Protein AF-A0A7X5Q957-F1 (afdb_monomer_lite)

Structure (mmCIF, N/CA/C/O backbone):
data_AF-A0A7X5Q957-F1
#
_entry.id   AF-A0A7X5Q957-F1
#
loop_
_atom_site.group_PDB
_atom_site.id
_atom_site.type_symbol
_atom_site.label_atom_id
_atom_site.label_alt_id
_atom_site.label_comp_id
_atom_site.label_asym_id
_atom_site.label_entity_id
_atom_site.label_seq_id
_atom_site.pdbx_PDB_ins_code
_atom_site.Cartn_x
_atom_site.Cartn_y
_atom_site.Cartn_z
_atom_site.occupancy
_atom_site.B_iso_or_equiv
_atom_site.auth_seq_id
_atom_site.auth_comp_id
_atom_site.auth_asym_id
_atom_site.auth_atom_id
_atom_site.pdbx_PDB_model_num
ATOM 1 N N . MET A 1 1 ? 14.738 17.765 -59.731 1.00 54.56 1 MET A N 1
ATOM 2 C CA . MET A 1 1 ? 15.713 17.945 -58.629 1.00 54.56 1 MET A CA 1
ATOM 3 C C . MET A 1 1 ? 15.266 17.389 -57.269 1.00 54.56 1 MET A C 1
ATOM 5 O O . MET A 1 1 ? 16.129 17.156 -56.442 1.00 54.56 1 MET A O 1
ATOM 9 N N . TYR A 1 2 ? 13.972 17.124 -57.015 1.00 55.31 2 TYR A N 1
ATOM 10 C CA . TYR A 1 2 ? 13.510 16.597 -55.711 1.00 55.31 2 TYR A CA 1
ATOM 11 C C . TYR A 1 2 ? 13.566 15.056 -55.581 1.00 55.31 2 TYR A C 1
ATOM 13 O O . TYR A 1 2 ? 13.644 14.532 -54.475 1.00 55.31 2 TYR A O 1
ATOM 21 N N . GLN A 1 3 ? 13.554 14.308 -56.695 1.00 58.16 3 GLN A N 1
ATOM 22 C CA . GLN A 1 3 ? 13.622 12.837 -56.658 1.00 58.16 3 GLN A CA 1
ATOM 23 C C . GLN A 1 3 ? 15.026 12.291 -56.365 1.00 58.16 3 GLN A C 1
ATOM 25 O O . GLN A 1 3 ? 15.160 11.297 -55.660 1.00 58.16 3 GLN A O 1
ATOM 30 N N . GLU A 1 4 ? 16.072 12.968 -56.838 1.00 59.72 4 GLU A N 1
ATOM 31 C CA . GLU A 1 4 ? 17.455 12.495 -56.704 1.00 59.72 4 GLU A CA 1
ATOM 32 C C . GLU A 1 4 ? 17.999 12.622 -55.270 1.00 59.72 4 GLU A C 1
ATOM 34 O O . GLU A 1 4 ? 18.894 11.887 -54.866 1.00 59.72 4 GLU A O 1
ATOM 39 N N . SER A 1 5 ? 17.428 13.526 -54.467 1.00 62.00 5 SER A N 1
ATOM 40 C CA . SER A 1 5 ? 17.804 13.678 -53.058 1.00 62.00 5 SER A CA 1
ATOM 41 C C . SER A 1 5 ? 17.149 12.618 -52.163 1.00 62.00 5 SER A C 1
ATOM 43 O O . SER A 1 5 ? 17.720 12.248 -51.141 1.00 62.00 5 SER A O 1
ATOM 45 N N . ARG A 1 6 ? 15.973 12.099 -52.556 1.00 61.88 6 ARG A N 1
ATOM 46 C CA . ARG A 1 6 ? 15.224 11.080 -51.801 1.00 61.88 6 ARG A CA 1
ATOM 47 C C . ARG A 1 6 ? 15.798 9.670 -52.001 1.00 61.88 6 ARG A C 1
ATOM 49 O O . ARG A 1 6 ? 15.795 8.876 -51.065 1.00 61.88 6 ARG A O 1
ATOM 56 N N . SER A 1 7 ? 16.320 9.362 -53.191 1.00 67.06 7 SER A N 1
ATOM 57 C CA . SER A 1 7 ? 16.997 8.081 -53.448 1.00 67.06 7 SER A CA 1
ATOM 58 C C . SER A 1 7 ? 18.335 7.984 -52.710 1.00 67.06 7 SER A C 1
ATOM 60 O O . SER A 1 7 ? 18.636 6.947 -52.128 1.00 67.06 7 SER A O 1
ATOM 62 N N . LYS A 1 8 ? 19.095 9.087 -52.642 1.00 64.62 8 LYS A N 1
ATOM 63 C CA . LYS A 1 8 ? 20.354 9.161 -51.882 1.00 64.62 8 LYS A CA 1
ATOM 64 C C . LYS A 1 8 ? 20.131 9.012 -50.375 1.00 64.62 8 LYS A C 1
ATOM 66 O O . LYS A 1 8 ? 20.896 8.313 -49.724 1.00 64.62 8 LYS A O 1
ATOM 71 N N . SER A 1 9 ? 19.066 9.603 -49.820 1.00 67.31 9 SER A N 1
ATOM 72 C CA . SER A 1 9 ? 18.746 9.414 -48.399 1.00 67.31 9 SER A CA 1
ATOM 73 C C . SER A 1 9 ? 18.370 7.966 -48.079 1.00 67.31 9 SER A C 1
ATOM 75 O O . SER A 1 9 ? 18.826 7.447 -47.070 1.00 67.31 9 SER A O 1
ATOM 77 N N . LEU A 1 10 ? 17.588 7.296 -48.936 1.00 69.62 10 LEU A N 1
ATOM 78 C CA . LEU A 1 10 ? 17.171 5.904 -48.714 1.00 69.62 10 LEU A CA 1
ATOM 79 C C . LEU A 1 10 ? 18.348 4.917 -48.757 1.00 69.62 10 LEU A C 1
ATOM 81 O O . LEU A 1 10 ? 18.440 4.076 -47.870 1.00 69.62 10 LEU A O 1
ATOM 85 N N . GLY A 1 11 ? 19.284 5.067 -49.702 1.00 69.88 11 GLY A N 1
ATOM 86 C CA . GLY A 1 11 ? 20.479 4.212 -49.766 1.00 69.88 11 GLY A CA 1
ATOM 87 C C . GLY A 1 11 ? 21.415 4.378 -48.560 1.00 69.88 11 GLY A C 1
ATOM 88 O O . GLY A 1 11 ? 21.943 3.396 -48.048 1.00 69.88 11 GLY A O 1
ATOM 89 N N . LEU A 1 12 ? 21.556 5.603 -48.033 1.00 67.75 12 LEU A N 1
ATOM 90 C CA . LEU A 1 12 ? 22.310 5.847 -46.795 1.00 67.75 12 LEU A CA 1
ATOM 91 C C . LEU A 1 12 ? 21.635 5.209 -45.573 1.00 67.75 12 LEU A C 1
ATOM 93 O O . LEU A 1 12 ? 22.324 4.696 -44.694 1.00 67.75 12 LEU A O 1
ATOM 97 N N . PHE A 1 13 ? 20.298 5.212 -45.515 1.00 67.81 13 PHE A N 1
ATOM 98 C CA . PHE A 1 13 ? 19.578 4.489 -44.470 1.00 67.81 13 PHE A CA 1
ATOM 99 C C . PHE A 1 13 ? 19.786 2.979 -44.600 1.00 67.81 13 PHE A C 1
ATOM 101 O O . PHE A 1 13 ? 20.067 2.354 -43.589 1.00 67.81 13 PHE A O 1
ATOM 108 N N . GLU A 1 14 ? 19.719 2.384 -45.791 1.00 69.38 14 GLU A N 1
ATOM 109 C CA . GLU A 1 14 ? 19.913 0.935 -45.967 1.00 69.38 14 GLU A CA 1
ATOM 110 C C . GLU A 1 14 ? 21.310 0.460 -45.539 1.00 69.38 14 GLU A C 1
ATOM 112 O O . GLU A 1 14 ? 21.416 -0.529 -44.812 1.00 69.38 14 GLU A O 1
ATOM 117 N N . GLU A 1 15 ? 22.375 1.186 -45.892 1.00 69.00 15 GLU A N 1
ATOM 118 C CA . GLU A 1 15 ? 23.738 0.845 -45.458 1.00 69.00 15 GLU A CA 1
ATOM 119 C C . GLU A 1 15 ? 23.928 1.025 -43.942 1.00 69.00 15 GLU A C 1
ATOM 121 O O . GLU A 1 15 ? 24.534 0.173 -43.282 1.00 69.00 15 GLU A O 1
ATOM 126 N N . MET A 1 16 ? 23.344 2.078 -43.356 1.00 64.69 16 MET A N 1
ATOM 127 C CA . MET A 1 16 ? 23.329 2.255 -41.902 1.00 64.69 16 MET A CA 1
ATOM 128 C C . MET A 1 16 ? 22.492 1.181 -41.201 1.00 64.69 16 MET A C 1
ATOM 130 O O . MET A 1 16 ? 22.899 0.698 -40.151 1.00 64.69 16 MET A O 1
ATOM 134 N N . PHE A 1 17 ? 21.360 0.758 -41.763 1.00 65.50 17 PHE A N 1
ATOM 135 C CA . PHE A 1 17 ? 20.504 -0.286 -41.195 1.00 65.50 17 PHE A CA 1
ATOM 136 C C . PHE A 1 17 ? 21.135 -1.682 -41.299 1.00 65.50 17 PHE A C 1
ATOM 138 O O . PHE A 1 17 ? 20.957 -2.476 -40.380 1.00 65.50 17 PHE A O 1
ATOM 145 N N . LEU A 1 18 ? 21.900 -1.981 -42.355 1.00 61.34 18 LEU A N 1
ATOM 146 C CA . LEU A 1 18 ? 22.613 -3.258 -42.518 1.00 61.34 18 LEU A CA 1
ATOM 147 C C . LEU A 1 18 ? 23.846 -3.360 -41.610 1.00 61.34 18 LEU A C 1
ATOM 149 O O . LEU A 1 18 ? 24.069 -4.406 -41.000 1.00 61.34 18 LEU A O 1
ATOM 153 N N . TYR A 1 19 ? 24.617 -2.277 -41.457 1.00 68.94 19 TYR A N 1
ATOM 154 C CA . TYR A 1 19 ? 25.766 -2.240 -40.541 1.00 68.94 19 TYR A CA 1
ATOM 155 C C . TYR A 1 19 ? 25.335 -2.144 -39.066 1.00 68.94 19 TYR A C 1
ATOM 157 O O . TYR A 1 19 ? 25.965 -2.716 -38.177 1.00 68.94 19 TYR A O 1
ATOM 165 N N . SER A 1 20 ? 24.220 -1.459 -38.804 1.00 76.69 20 SER A N 1
ATOM 166 C CA . SER A 1 20 ? 23.680 -1.192 -37.464 1.00 76.69 20 SER A CA 1
ATOM 167 C C . SER A 1 20 ? 22.518 -2.121 -37.079 1.00 76.69 20 SER A C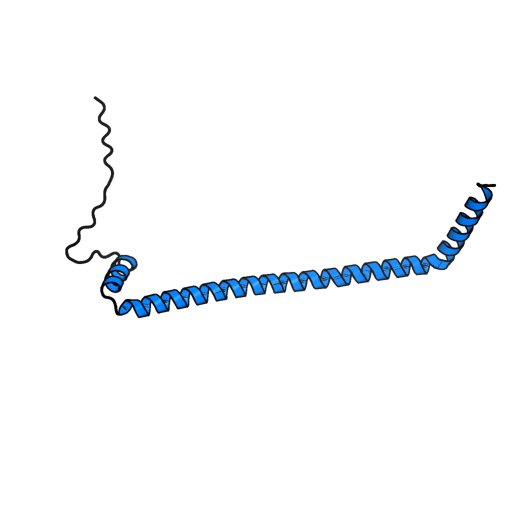 1
ATOM 169 O O . SER A 1 20 ? 21.870 -1.913 -36.052 1.00 76.69 20 SER A O 1
ATOM 171 N N . TRP A 1 21 ? 22.262 -3.189 -37.846 1.00 84.75 21 TRP A N 1
ATOM 172 C CA . TRP A 1 21 ? 21.232 -4.188 -37.519 1.00 84.75 21 TRP A CA 1
ATOM 173 C C . TRP A 1 21 ? 21.448 -4.782 -36.121 1.00 84.75 21 TRP A C 1
ATOM 175 O O . TRP A 1 21 ? 20.518 -4.919 -35.326 1.00 84.75 21 TRP A O 1
ATOM 185 N N . TRP A 1 22 ? 22.710 -5.048 -35.779 1.00 86.12 22 TRP A N 1
ATOM 186 C CA . TRP A 1 22 ? 23.109 -5.515 -34.453 1.00 86.12 22 TRP A CA 1
ATOM 187 C C . TRP A 1 22 ? 22.827 -4.499 -33.344 1.00 86.12 22 TRP A C 1
ATOM 189 O O . TRP A 1 22 ? 22.479 -4.896 -32.235 1.00 86.12 22 TRP A O 1
ATOM 199 N N . VAL A 1 23 ? 22.920 -3.199 -33.631 1.00 86.31 23 VAL A N 1
ATOM 200 C CA . VAL A 1 23 ? 22.630 -2.135 -32.659 1.00 86.31 23 VAL A CA 1
ATOM 201 C C . VAL A 1 23 ? 21.131 -2.036 -32.412 1.00 86.31 23 VAL A C 1
ATOM 203 O O . VAL A 1 23 ? 20.712 -1.922 -31.265 1.00 86.31 23 VAL A O 1
ATOM 206 N N . ILE A 1 24 ? 20.313 -2.141 -33.462 1.00 85.69 24 ILE A N 1
ATOM 207 C CA . ILE A 1 24 ? 18.850 -2.165 -33.334 1.00 85.69 24 ILE A CA 1
ATOM 208 C C . ILE A 1 24 ? 18.424 -3.375 -32.500 1.00 85.69 24 ILE A C 1
ATOM 210 O O . ILE A 1 24 ? 17.640 -3.233 -31.563 1.00 85.69 24 ILE A O 1
ATOM 214 N N . PHE A 1 25 ? 18.990 -4.549 -32.781 1.00 90.06 25 PHE A N 1
ATOM 215 C CA . PHE A 1 25 ? 18.726 -5.753 -31.999 1.00 90.06 25 PHE A CA 1
ATOM 216 C C . PHE A 1 25 ? 19.156 -5.597 -30.532 1.00 90.06 25 PHE A C 1
ATOM 218 O O . PHE A 1 25 ? 18.395 -5.935 -29.626 1.00 90.06 25 PHE A O 1
ATOM 225 N N . PHE A 1 26 ? 20.334 -5.021 -30.283 1.00 91.06 26 PHE A N 1
ATOM 226 C CA . PHE A 1 26 ? 20.823 -4.743 -28.933 1.00 91.06 26 PHE A CA 1
ATOM 227 C C . PHE A 1 26 ? 19.927 -3.749 -28.182 1.00 91.06 26 PHE A C 1
ATOM 229 O O . PHE A 1 26 ? 19.606 -3.973 -27.019 1.00 91.06 26 PHE A O 1
ATOM 236 N N . LEU A 1 27 ? 19.456 -2.690 -28.845 1.00 88.88 27 LEU A N 1
ATOM 237 C CA . LEU A 1 27 ? 18.532 -1.716 -28.261 1.00 88.88 27 LEU A CA 1
ATOM 238 C C . LEU A 1 27 ? 17.175 -2.344 -27.924 1.00 88.88 27 LEU A C 1
ATOM 240 O O . LEU A 1 27 ? 16.642 -2.080 -26.847 1.00 88.88 27 LEU A O 1
ATOM 244 N N . ILE A 1 28 ? 16.639 -3.202 -28.797 1.00 91.25 28 ILE A N 1
ATOM 245 C CA . ILE A 1 28 ? 15.394 -3.942 -28.537 1.00 91.25 28 ILE A CA 1
ATOM 246 C C . ILE A 1 28 ? 15.575 -4.892 -27.352 1.00 91.25 28 ILE A C 1
ATOM 248 O O . ILE A 1 28 ? 14.713 -4.940 -26.475 1.00 91.25 28 ILE A O 1
ATOM 252 N N . LEU A 1 29 ? 16.702 -5.607 -27.279 1.00 90.44 29 LEU A N 1
ATOM 253 C CA . LEU A 1 29 ? 17.019 -6.454 -26.131 1.00 90.44 29 LEU A CA 1
ATOM 254 C C . LEU A 1 29 ? 17.125 -5.633 -24.844 1.00 90.44 29 LEU A C 1
ATOM 256 O O . LEU A 1 29 ? 16.496 -5.988 -23.851 1.00 90.44 29 LEU A O 1
ATOM 260 N N . CYS A 1 30 ? 17.847 -4.510 -24.855 1.00 90.69 30 CYS A N 1
ATOM 261 C CA . CYS A 1 30 ? 17.915 -3.601 -23.711 1.00 90.69 30 CYS A CA 1
ATOM 262 C C . CYS A 1 30 ? 16.525 -3.127 -23.275 1.00 90.69 30 CYS A C 1
ATOM 264 O O . CYS A 1 30 ? 16.243 -3.099 -22.077 1.00 90.69 30 CYS A O 1
ATOM 266 N N . PHE A 1 31 ? 15.649 -2.798 -24.226 1.00 90.62 31 PHE A N 1
ATOM 267 C CA . PHE A 1 31 ? 14.282 -2.379 -23.934 1.00 90.62 31 PHE A CA 1
ATOM 268 C C . PHE A 1 31 ? 13.451 -3.515 -23.321 1.00 90.62 31 PHE A C 1
ATOM 270 O O . PHE A 1 31 ? 12.794 -3.308 -22.302 1.00 90.62 31 PHE A O 1
ATOM 277 N N . MET A 1 32 ? 13.538 -4.731 -23.867 1.00 89.31 32 MET A N 1
ATOM 278 C CA . MET A 1 32 ? 12.861 -5.908 -23.312 1.00 89.31 32 MET A CA 1
ATOM 279 C C . MET A 1 32 ? 13.324 -6.222 -21.889 1.00 89.31 32 MET A C 1
ATOM 281 O O . MET A 1 32 ? 12.491 -6.406 -21.003 1.00 89.31 32 MET A O 1
ATOM 285 N N . PHE A 1 33 ? 14.635 -6.240 -21.641 1.00 87.81 33 PHE A N 1
ATOM 286 C CA . PHE A 1 33 ? 15.179 -6.460 -20.298 1.00 87.81 33 PHE A CA 1
ATOM 287 C C . PHE A 1 33 ? 14.738 -5.369 -19.320 1.00 87.81 33 PHE A C 1
ATOM 289 O O . PHE A 1 33 ? 14.422 -5.659 -18.163 1.00 87.81 33 PHE A O 1
ATOM 296 N N . PHE A 1 34 ? 14.679 -4.119 -19.779 1.00 88.12 34 PHE A N 1
ATOM 297 C CA . PHE A 1 34 ? 14.200 -3.004 -18.974 1.00 88.12 34 PHE A CA 1
ATOM 298 C C . PHE A 1 34 ? 12.722 -3.165 -18.593 1.00 88.12 34 PHE A C 1
ATOM 300 O O . PHE A 1 34 ? 12.379 -3.026 -17.416 1.00 88.12 34 PHE A O 1
ATOM 307 N N . GLU A 1 35 ? 11.849 -3.517 -19.540 1.00 82.69 35 GLU A N 1
ATOM 308 C CA . GLU A 1 35 ? 10.435 -3.784 -19.244 1.00 82.69 35 GLU A CA 1
ATOM 309 C C . GLU A 1 35 ? 10.253 -4.969 -18.290 1.00 82.69 35 GLU A C 1
ATOM 311 O O . GLU A 1 35 ? 9.483 -4.885 -17.326 1.00 82.69 35 GLU A O 1
ATOM 316 N N . GLN A 1 36 ? 10.998 -6.053 -18.508 1.00 81.19 36 GLN A N 1
ATOM 317 C CA . GLN A 1 36 ? 10.925 -7.253 -17.677 1.00 81.19 36 GLN A CA 1
ATOM 318 C C . GLN A 1 36 ? 11.361 -6.960 -16.231 1.00 81.19 36 GLN A C 1
ATOM 320 O O . GLN A 1 36 ? 10.697 -7.377 -15.278 1.00 81.19 36 GLN A O 1
ATOM 325 N N . GLY A 1 37 ? 12.415 -6.155 -16.057 1.00 77.25 37 GLY A N 1
ATOM 326 C CA . GLY A 1 37 ? 12.882 -5.695 -14.748 1.00 77.25 37 GLY A CA 1
ATOM 327 C C . GLY A 1 37 ? 11.893 -4.775 -14.024 1.00 77.25 37 GLY A C 1
ATOM 328 O O . GLY A 1 37 ? 11.833 -4.782 -12.791 1.00 77.25 37 GLY A O 1
ATOM 329 N N . GLN A 1 38 ? 11.085 -4.005 -14.759 1.00 73.38 38 GLN A N 1
ATOM 330 C CA . GLN A 1 38 ? 10.053 -3.154 -14.163 1.00 73.38 38 GLN A CA 1
ATOM 331 C C . GLN A 1 38 ? 8.819 -3.940 -13.715 1.00 73.38 38 GLN A C 1
ATOM 333 O O . GLN A 1 38 ? 8.268 -3.643 -12.653 1.00 73.38 38 GLN A O 1
ATOM 338 N N . ASN A 1 39 ? 8.386 -4.948 -14.475 1.00 71.00 39 ASN A N 1
ATOM 339 C CA . ASN A 1 39 ? 7.206 -5.734 -14.106 1.00 71.00 39 ASN A CA 1
ATOM 340 C C . ASN A 1 39 ? 7.426 -6.568 -12.837 1.00 71.00 39 ASN A C 1
ATOM 342 O O . ASN A 1 39 ? 6.556 -6.566 -11.968 1.00 71.00 39 ASN A O 1
ATOM 346 N N . ALA A 1 40 ? 8.613 -7.155 -12.655 1.00 71.50 40 ALA A N 1
ATOM 347 C CA . ALA A 1 40 ? 8.939 -7.910 -11.440 1.00 71.50 40 ALA A CA 1
ATOM 348 C C . ALA A 1 40 ? 8.866 -7.051 -10.160 1.00 71.50 40 ALA A C 1
ATOM 350 O O . ALA A 1 40 ? 8.452 -7.516 -9.101 1.00 71.50 40 ALA A O 1
ATOM 351 N N . ARG A 1 41 ? 9.225 -5.763 -10.245 1.00 69.19 41 ARG A N 1
ATOM 352 C CA . ARG A 1 41 ? 9.164 -4.844 -9.095 1.00 69.19 41 ARG A CA 1
ATOM 353 C C . ARG A 1 41 ? 7.736 -4.422 -8.757 1.00 69.19 41 ARG A C 1
ATOM 355 O O . ARG A 1 41 ? 7.427 -4.208 -7.588 1.00 69.19 41 ARG A O 1
ATOM 362 N N . LYS A 1 42 ? 6.862 -4.306 -9.760 1.00 72.00 42 LYS A N 1
ATOM 363 C CA . LYS A 1 42 ? 5.464 -3.897 -9.560 1.00 72.00 42 LYS A CA 1
ATOM 364 C C . LYS A 1 42 ? 4.671 -4.941 -8.780 1.00 72.00 42 LYS A C 1
ATOM 366 O O . LYS A 1 42 ? 3.863 -4.557 -7.941 1.00 72.00 42 LYS A O 1
ATOM 371 N N . GLU A 1 43 ? 4.911 -6.228 -9.022 1.00 73.38 43 GLU A N 1
ATOM 372 C CA . GLU A 1 43 ? 4.213 -7.307 -8.312 1.00 73.38 43 GLU A CA 1
ATOM 373 C C . GLU A 1 43 ? 4.563 -7.328 -6.822 1.00 73.38 43 GLU A C 1
ATOM 375 O O . GLU A 1 43 ? 3.660 -7.301 -5.988 1.00 73.38 43 GLU A O 1
ATOM 380 N N . VAL A 1 44 ? 5.854 -7.238 -6.486 1.00 79.12 44 VAL A N 1
ATOM 381 C CA . VAL A 1 44 ? 6.321 -7.203 -5.089 1.00 79.12 44 VAL A CA 1
ATOM 382 C C . VAL A 1 44 ? 5.782 -5.977 -4.351 1.00 79.12 44 VAL A C 1
ATOM 384 O O . VAL A 1 44 ? 5.306 -6.084 -3.224 1.00 79.12 44 VAL A O 1
ATOM 387 N N . VAL A 1 45 ? 5.805 -4.800 -4.985 1.00 78.69 45 VAL A N 1
ATOM 388 C CA . VAL A 1 45 ? 5.257 -3.573 -4.381 1.00 78.69 45 VAL A CA 1
ATOM 389 C C . VAL A 1 45 ? 3.747 -3.690 -4.171 1.00 78.69 45 VAL A C 1
ATOM 391 O O . VAL A 1 45 ? 3.230 -3.248 -3.142 1.00 78.69 45 VAL A O 1
ATOM 394 N N . LYS A 1 46 ? 3.032 -4.304 -5.119 1.00 83.44 46 LYS A N 1
ATOM 395 C CA . LYS A 1 46 ? 1.589 -4.521 -5.015 1.00 83.44 46 LYS A CA 1
ATOM 396 C C . LYS A 1 46 ? 1.262 -5.459 -3.858 1.00 83.44 46 LYS A C 1
ATOM 398 O O . LYS A 1 46 ? 0.417 -5.107 -3.038 1.00 83.44 46 LYS A O 1
ATOM 403 N N . GLU A 1 47 ? 1.956 -6.586 -3.743 1.00 86.25 47 GLU A N 1
ATOM 404 C CA . GLU A 1 47 ? 1.775 -7.525 -2.635 1.00 86.25 47 GLU A CA 1
ATOM 405 C C . GLU A 1 47 ? 2.040 -6.856 -1.280 1.00 86.25 47 GLU A C 1
ATOM 407 O O . GLU A 1 47 ? 1.192 -6.904 -0.385 1.00 86.25 47 GLU A O 1
ATOM 412 N N . LEU A 1 48 ? 3.157 -6.135 -1.160 1.00 86.06 48 LEU A N 1
ATOM 413 C CA . LEU A 1 48 ? 3.524 -5.451 0.079 1.00 86.06 48 LEU A CA 1
ATOM 414 C C . LEU A 1 48 ? 2.496 -4.374 0.463 1.00 86.06 48 LEU A C 1
ATOM 416 O O . LEU A 1 48 ? 2.161 -4.221 1.636 1.00 86.06 48 LEU A O 1
ATOM 420 N N . SER A 1 49 ? 1.947 -3.651 -0.520 1.00 87.44 49 SER A N 1
ATOM 421 C CA . SER A 1 49 ? 0.909 -2.640 -0.277 1.00 87.44 49 SER A CA 1
ATOM 422 C C . SER A 1 49 ? -0.408 -3.246 0.217 1.00 87.44 49 SER A C 1
ATOM 424 O O . SER A 1 49 ? -1.044 -2.671 1.101 1.00 87.44 49 SER A O 1
ATOM 426 N N . VAL A 1 50 ? -0.788 -4.422 -0.294 1.00 90.25 50 VAL A N 1
ATOM 427 C CA . VAL A 1 50 ? -1.992 -5.146 0.140 1.00 90.25 50 VAL A CA 1
ATOM 428 C C . VAL A 1 50 ? -1.825 -5.627 1.579 1.00 90.25 50 VAL A C 1
ATOM 430 O O . VAL A 1 50 ? -2.711 -5.400 2.403 1.00 90.25 50 VAL A O 1
ATOM 433 N N . GLN A 1 51 ? -0.672 -6.213 1.908 1.00 90.62 51 GLN A N 1
ATOM 434 C CA . GLN A 1 51 ? -0.368 -6.647 3.275 1.00 90.62 51 GLN A CA 1
ATOM 435 C C . GLN A 1 51 ? -0.376 -5.464 4.253 1.00 90.62 51 GLN A C 1
ATOM 437 O O . GLN A 1 51 ? -0.962 -5.549 5.330 1.00 90.62 51 GLN A O 1
ATOM 442 N N . LEU A 1 52 ? 0.199 -4.322 3.864 1.00 91.94 52 LEU A N 1
ATOM 443 C CA . LEU A 1 52 ? 0.206 -3.110 4.688 1.00 91.94 52 LEU A CA 1
ATOM 444 C C . LEU A 1 52 ? -1.219 -2.585 4.921 1.00 91.94 52 LEU A C 1
ATOM 446 O O . LEU A 1 52 ? -1.568 -2.213 6.042 1.00 91.94 52 LEU A O 1
ATOM 450 N N . GLN A 1 53 ? -2.071 -2.589 3.891 1.00 91.31 53 GLN A N 1
ATOM 451 C CA . GLN A 1 53 ? -3.476 -2.200 4.033 1.00 91.31 53 GLN A CA 1
ATOM 452 C C . GLN A 1 53 ? -4.242 -3.120 4.989 1.00 91.31 53 GLN A C 1
ATOM 454 O O . GLN A 1 53 ? -4.977 -2.621 5.841 1.00 91.31 53 GLN A O 1
ATOM 459 N N . GLN A 1 54 ? -4.042 -4.436 4.890 1.00 91.62 54 GLN A N 1
ATOM 460 C CA . GLN A 1 54 ? -4.652 -5.404 5.805 1.00 91.62 54 GLN A CA 1
ATOM 461 C C . GLN A 1 54 ? -4.203 -5.163 7.248 1.00 91.62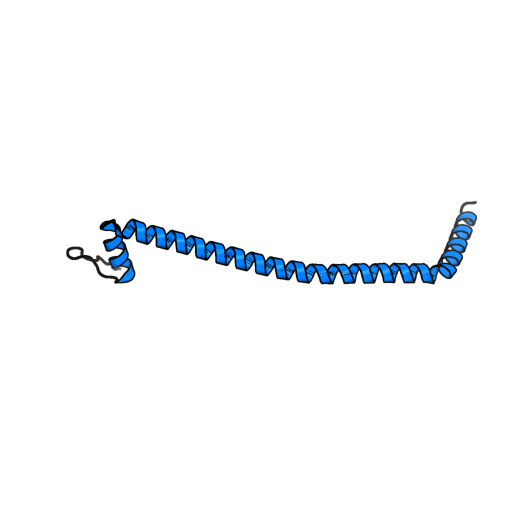 54 GLN A C 1
ATOM 463 O O . GLN A 1 54 ? -5.042 -5.012 8.135 1.00 91.62 54 GLN A O 1
ATOM 468 N N . LEU A 1 55 ? -2.896 -5.005 7.469 1.00 91.56 55 LEU A N 1
ATOM 469 C CA . LEU A 1 55 ? -2.335 -4.757 8.796 1.00 91.56 55 LEU A CA 1
ATOM 470 C C . LEU A 1 55 ? -2.838 -3.439 9.400 1.00 91.56 55 LEU A C 1
ATOM 472 O O . LEU A 1 55 ? -3.101 -3.346 10.600 1.00 91.56 55 LEU A O 1
ATOM 476 N N . LYS A 1 56 ? -3.006 -2.404 8.569 1.00 92.50 56 LYS A N 1
ATOM 477 C CA . LYS A 1 56 ? -3.562 -1.114 8.993 1.00 92.50 56 LYS A CA 1
ATOM 478 C C . LYS A 1 56 ? -5.020 -1.252 9.433 1.00 92.50 56 LYS A C 1
ATOM 480 O O . LYS A 1 56 ? -5.386 -0.689 10.461 1.00 92.50 56 LYS A O 1
ATOM 485 N N . LEU A 1 57 ? -5.817 -2.019 8.692 1.00 93.31 57 LEU A N 1
ATOM 486 C CA . LEU A 1 57 ? -7.220 -2.276 9.012 1.00 93.31 57 LEU A CA 1
ATOM 487 C C . LEU A 1 57 ? -7.370 -3.108 10.295 1.00 93.31 57 LEU A C 1
ATOM 489 O O . LEU A 1 57 ? -8.228 -2.820 11.127 1.00 93.31 57 LEU A O 1
ATOM 493 N N . GLU A 1 58 ? -6.526 -4.119 10.492 1.00 91.25 58 GLU A N 1
ATOM 494 C CA . GLU A 1 58 ? -6.498 -4.902 11.734 1.00 91.25 58 GLU A CA 1
ATOM 495 C C . GLU A 1 58 ? -6.093 -4.051 12.938 1.00 91.25 58 GLU A C 1
ATOM 497 O O . GLU A 1 58 ? -6.736 -4.118 13.988 1.00 91.25 58 GLU A O 1
ATOM 502 N N . LYS A 1 59 ? -5.081 -3.193 12.773 1.00 92.56 59 LYS A N 1
ATOM 503 C CA . LYS A 1 59 ? -4.671 -2.237 13.805 1.00 92.56 59 LYS A CA 1
ATOM 504 C C . LYS A 1 59 ? -5.814 -1.298 14.189 1.00 92.56 59 LYS A C 1
ATOM 506 O O . LYS A 1 59 ? -6.019 -1.052 15.374 1.00 92.56 59 LYS A O 1
ATOM 511 N N . GLU A 1 60 ? -6.544 -0.772 13.211 1.00 92.44 60 GLU A N 1
ATOM 512 C CA . GLU A 1 60 ? -7.682 0.120 13.450 1.00 92.44 60 GLU A CA 1
ATOM 513 C C . GLU A 1 60 ? -8.797 -0.592 14.223 1.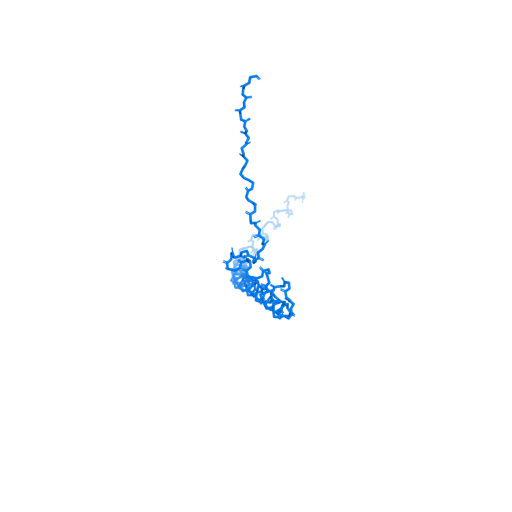00 92.44 60 GLU A C 1
ATOM 515 O O . GLU A 1 60 ? -9.226 -0.101 15.264 1.00 92.44 60 GLU A O 1
ATOM 520 N N . LYS A 1 61 ? -9.165 -1.814 13.817 1.00 91.31 61 LYS A N 1
ATOM 521 C CA . LYS A 1 61 ? -10.135 -2.643 14.552 1.00 91.31 61 LYS A CA 1
ATOM 522 C C . LYS A 1 61 ? -9.699 -2.921 15.990 1.00 91.31 61 LYS A C 1
ATOM 524 O O . LYS A 1 61 ? -10.525 -2.875 16.898 1.00 91.31 61 LYS A O 1
ATOM 529 N N . ALA A 1 62 ? -8.420 -3.222 16.208 1.00 88.00 62 ALA A N 1
ATOM 530 C CA . ALA A 1 62 ? -7.887 -3.476 17.544 1.00 88.00 62 ALA A CA 1
ATOM 531 C C . ALA A 1 62 ? -7.922 -2.215 18.425 1.00 88.00 62 ALA A C 1
ATOM 533 O O . ALA A 1 62 ? -8.251 -2.307 19.608 1.00 88.00 62 ALA A O 1
ATOM 534 N N . LEU A 1 63 ? -7.634 -1.040 17.855 1.00 90.25 63 LEU A N 1
ATOM 535 C CA . LEU A 1 63 ? -7.736 0.245 18.552 1.00 90.25 63 LEU A CA 1
ATOM 536 C C . LEU A 1 63 ? -9.186 0.602 18.888 1.00 90.25 63 LEU A C 1
ATOM 538 O O . LEU A 1 63 ? -9.464 1.025 20.010 1.00 90.25 63 LEU A O 1
ATOM 542 N N . ASP A 1 64 ? -10.114 0.388 17.960 1.00 89.38 64 ASP A N 1
ATOM 543 C CA . ASP A 1 64 ? -11.540 0.598 18.208 1.00 89.38 64 ASP A CA 1
ATOM 544 C C . ASP A 1 64 ? -12.062 -0.348 19.289 1.00 89.38 64 ASP A C 1
ATOM 546 O O . ASP A 1 64 ? -12.778 0.078 20.201 1.00 89.38 64 ASP A O 1
ATOM 550 N N . LEU A 1 65 ? -11.647 -1.617 19.252 1.00 87.25 65 LEU A N 1
ATOM 551 C CA . LEU A 1 65 ? -11.975 -2.579 20.294 1.00 87.25 65 LEU A CA 1
ATOM 552 C C . LEU A 1 65 ? -11.417 -2.124 21.644 1.00 87.25 65 LEU A C 1
ATOM 554 O O . LEU A 1 65 ? -12.167 -2.076 22.618 1.00 87.25 65 LEU A O 1
ATOM 558 N N . GLN A 1 66 ? -10.146 -1.726 21.705 1.00 87.44 66 GLN A N 1
ATOM 559 C CA . GLN A 1 66 ? -9.530 -1.206 22.925 1.00 87.44 66 GLN A CA 1
ATOM 560 C C . GLN A 1 66 ? -10.302 0.001 23.466 1.00 87.44 66 GLN A C 1
ATOM 562 O O . GLN A 1 66 ? -10.608 0.048 24.656 1.00 87.44 66 GLN A O 1
ATOM 567 N N . LYS A 1 67 ? -10.666 0.953 22.604 1.00 84.38 67 LYS A N 1
ATOM 568 C CA . LYS A 1 67 ? -11.448 2.133 22.983 1.00 84.38 67 LYS A CA 1
ATOM 569 C C . LYS A 1 67 ? -12.828 1.744 23.508 1.00 84.38 67 LYS A C 1
ATOM 571 O O . LYS A 1 67 ? -13.267 2.291 24.515 1.00 84.38 67 LYS A O 1
ATOM 576 N N . SER A 1 68 ? -13.490 0.778 22.873 1.00 82.44 68 SER A N 1
ATOM 577 C CA . SER A 1 68 ? -14.795 0.276 23.313 1.00 82.44 68 SER A CA 1
ATOM 578 C C . SER A 1 68 ? -14.724 -0.445 24.662 1.00 82.44 68 SER A C 1
ATOM 580 O O . SER A 1 68 ? -15.619 -0.291 25.489 1.00 82.44 68 SER A O 1
ATOM 582 N N . LEU A 1 69 ? -13.654 -1.205 24.912 1.00 81.31 69 LEU A N 1
ATOM 583 C CA . LEU A 1 69 ? -13.417 -1.894 26.179 1.00 81.31 69 LEU A CA 1
ATOM 584 C C . LEU A 1 69 ? -13.080 -0.891 27.280 1.00 81.31 69 LEU A C 1
ATOM 586 O O . LEU A 1 69 ? -13.616 -0.984 28.378 1.00 81.31 69 LEU A O 1
ATOM 590 N N . LEU A 1 70 ? -12.253 0.109 26.978 1.00 81.06 70 LEU A N 1
ATOM 591 C CA . LEU A 1 70 ? -11.925 1.183 27.910 1.00 81.06 70 LEU A CA 1
ATOM 592 C C . LEU A 1 70 ? -13.166 2.011 28.264 1.00 81.06 70 LEU A C 1
ATOM 594 O O . LEU A 1 70 ? -13.370 2.348 29.425 1.00 81.06 70 LEU A O 1
ATOM 598 N N . MET A 1 71 ? -14.027 2.289 27.282 1.00 76.25 71 MET A N 1
ATOM 599 C CA . MET A 1 71 ? -15.322 2.923 27.518 1.00 76.25 71 MET A CA 1
ATOM 600 C C . MET A 1 71 ? -16.199 2.054 28.421 1.00 76.25 71 MET A C 1
ATOM 602 O O . MET A 1 71 ? -16.728 2.560 29.399 1.00 76.25 71 MET A O 1
ATOM 606 N N . GLN A 1 72 ? -16.287 0.745 28.164 1.00 75.62 72 GLN A N 1
ATOM 607 C CA . GLN A 1 72 ? -17.020 -0.177 29.036 1.00 75.62 72 GLN A CA 1
ATOM 608 C C . GLN A 1 72 ? -16.479 -0.181 30.467 1.00 75.62 72 GLN A C 1
ATOM 610 O O . GLN A 1 72 ? -17.274 -0.136 31.396 1.00 75.62 72 GLN A O 1
ATOM 615 N N . ILE A 1 73 ? -15.157 -0.214 30.654 1.00 77.00 73 ILE A N 1
ATOM 616 C CA . ILE A 1 73 ? -14.522 -0.179 31.980 1.00 77.00 73 ILE A CA 1
ATOM 617 C C . ILE A 1 73 ? -14.838 1.140 32.691 1.00 77.00 73 ILE A C 1
ATOM 619 O O . ILE A 1 73 ? -15.267 1.122 33.840 1.00 77.00 73 ILE A O 1
ATOM 623 N N . ASN A 1 74 ? -14.693 2.277 32.007 1.00 70.69 74 ASN A N 1
ATOM 624 C CA . ASN A 1 74 ? -15.013 3.586 32.582 1.00 70.69 74 ASN A CA 1
ATOM 625 C C . ASN A 1 74 ? -16.504 3.733 32.908 1.00 70.69 74 ASN A C 1
ATOM 627 O O . ASN A 1 74 ? -16.863 4.430 33.852 1.00 70.69 74 ASN A O 1
ATOM 631 N N . SER A 1 75 ? -17.375 3.066 32.154 1.00 65.06 75 SER A N 1
ATOM 632 C CA . SER A 1 75 ? -18.811 3.064 32.406 1.00 65.06 75 SER A CA 1
ATOM 633 C C . SER A 1 75 ? -19.250 2.001 33.422 1.00 65.06 75 SER A C 1
ATOM 635 O O . SER A 1 75 ? -20.355 2.100 33.930 1.00 65.06 75 SER A O 1
ATOM 637 N N . GLN A 1 76 ? -18.416 1.027 33.813 1.00 62.47 76 GLN A N 1
ATOM 638 C CA . GLN A 1 76 ? -18.748 0.075 34.893 1.00 62.47 76 GLN A CA 1
ATOM 639 C C . GLN A 1 76 ? -18.879 0.739 36.274 1.00 62.47 76 GLN A C 1
ATOM 641 O O . GLN A 1 76 ? -19.434 0.138 37.189 1.00 62.47 76 GLN A O 1
ATOM 646 N N . SER A 1 77 ? -18.397 1.974 36.433 1.00 63.66 77 SER A N 1
ATOM 647 C CA . SER A 1 77 ? -18.647 2.798 37.622 1.00 63.66 77 SER A CA 1
ATOM 648 C C . SER A 1 77 ? -20.022 3.486 37.608 1.00 63.66 77 SER A C 1
ATOM 650 O O . SER A 1 77 ? -20.403 4.086 38.610 1.00 63.66 77 SER A O 1
ATOM 652 N N . ASP A 1 78 ? -20.760 3.411 36.494 1.00 64.44 78 ASP A N 1
ATOM 653 C CA . ASP A 1 78 ? -22.080 4.016 36.307 1.00 64.44 78 ASP A CA 1
ATOM 654 C C . ASP A 1 78 ? -23.189 2.941 36.402 1.00 64.44 78 ASP A C 1
ATOM 656 O O . ASP A 1 78 ? -23.231 2.017 35.577 1.00 64.44 78 ASP A O 1
ATOM 660 N N . PRO A 1 79 ? -24.114 3.036 37.378 1.00 65.31 79 PRO A N 1
ATOM 661 C CA . PRO A 1 79 ? -25.207 2.076 37.535 1.00 65.31 79 PRO A CA 1
ATOM 662 C C . PRO A 1 79 ? -26.094 1.944 36.283 1.00 65.31 79 PRO A C 1
ATOM 664 O O . PRO A 1 79 ? -26.568 0.844 35.991 1.00 65.31 79 PRO A O 1
ATOM 667 N N . ALA A 1 80 ? -26.258 3.002 35.477 1.00 65.31 80 ALA A N 1
ATOM 668 C CA . ALA A 1 80 ? -27.063 2.952 34.251 1.00 65.31 80 ALA A CA 1
ATOM 669 C C . ALA A 1 80 ? -26.422 2.083 33.148 1.00 65.31 80 ALA A C 1
ATOM 671 O O . ALA A 1 80 ? -27.117 1.467 32.332 1.00 65.31 80 ALA A O 1
ATOM 672 N N . TRP A 1 81 ? -25.089 1.989 33.126 1.00 63.56 81 TRP A N 1
ATOM 673 C CA . TRP A 1 81 ? -24.360 1.160 32.165 1.00 63.56 81 TRP A CA 1
ATOM 674 C C . TRP A 1 81 ? -24.428 -0.330 32.506 1.00 63.56 81 TRP A C 1
ATOM 676 O O . TRP A 1 81 ? -24.491 -1.177 31.606 1.00 63.56 81 TRP A O 1
ATOM 686 N N . ILE A 1 82 ? -24.455 -0.656 33.802 1.00 65.62 82 ILE A N 1
ATOM 687 C CA . ILE A 1 82 ? -24.648 -2.023 34.297 1.00 65.62 82 ILE A CA 1
ATOM 688 C C . ILE A 1 82 ? -26.015 -2.537 33.843 1.00 65.62 82 ILE A C 1
ATOM 690 O O . ILE A 1 82 ? -26.087 -3.620 33.266 1.00 65.62 82 ILE A O 1
ATOM 694 N N . GLU A 1 83 ? -27.077 -1.744 34.004 1.00 65.12 83 GLU A N 1
ATOM 695 C CA . GLU A 1 83 ? -28.431 -2.111 33.567 1.00 65.12 83 GLU A CA 1
ATOM 696 C C . GLU A 1 83 ? -28.540 -2.309 32.046 1.00 65.12 83 GLU A C 1
ATOM 698 O O . GLU A 1 83 ? -29.165 -3.268 31.582 1.00 65.12 83 GLU A O 1
ATOM 703 N N . LEU A 1 84 ? -27.901 -1.441 31.253 1.00 68.06 84 LEU A N 1
ATOM 704 C CA . LEU A 1 84 ? -27.839 -1.571 29.791 1.00 68.06 84 LEU A CA 1
ATOM 705 C C . LEU A 1 84 ? -27.079 -2.827 29.351 1.00 68.06 84 LEU A C 1
ATOM 707 O O . LEU A 1 84 ? -27.526 -3.539 28.447 1.00 68.06 84 LEU A O 1
ATOM 711 N N . THR A 1 85 ? -25.948 -3.114 29.995 1.00 65.56 85 THR A N 1
ATOM 712 C CA . THR A 1 85 ? -25.124 -4.293 29.698 1.00 65.56 85 THR A CA 1
ATOM 713 C C . THR A 1 85 ? -25.847 -5.575 30.103 1.00 65.56 85 THR A C 1
ATOM 715 O O . THR A 1 85 ? -25.898 -6.512 29.306 1.00 65.56 85 THR A O 1
ATOM 718 N N . LEU A 1 86 ? -26.498 -5.601 31.272 1.00 65.81 86 LEU A N 1
ATOM 719 C CA . LEU A 1 86 ? -2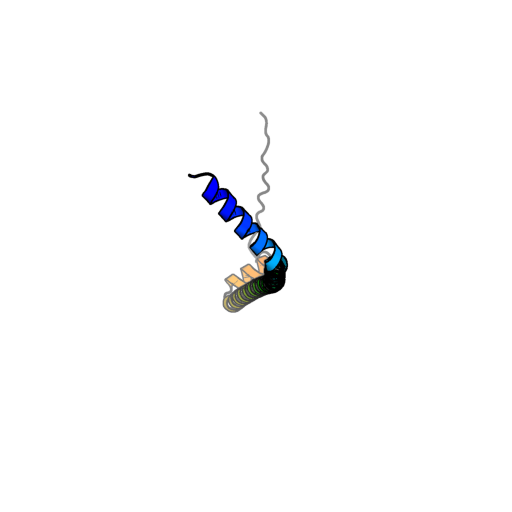7.341 -6.718 31.713 1.00 65.81 86 LEU A CA 1
ATOM 720 C C . LEU A 1 86 ? -28.448 -7.004 30.694 1.00 65.81 86 LEU A C 1
ATOM 722 O O . LEU A 1 86 ? -28.611 -8.139 30.245 1.00 65.81 86 LEU A O 1
ATOM 726 N N . ARG A 1 87 ? -29.175 -5.963 30.272 1.00 65.81 87 ARG A N 1
ATOM 727 C CA . ARG A 1 87 ? -30.287 -6.087 29.322 1.00 65.81 87 ARG A CA 1
ATOM 728 C C . ARG A 1 87 ? -29.824 -6.579 27.948 1.00 65.81 87 ARG A C 1
ATOM 730 O O . ARG A 1 87 ? -30.551 -7.317 27.289 1.00 65.81 87 ARG A O 1
ATOM 737 N N . LYS A 1 88 ? -28.622 -6.184 27.517 1.00 67.50 88 LYS A N 1
ATOM 738 C CA . LYS A 1 88 ? -28.051 -6.540 26.209 1.00 67.50 88 LYS A CA 1
ATOM 739 C C . LYS A 1 88 ? -27.401 -7.929 26.185 1.00 67.50 88 LYS A C 1
ATOM 741 O O . LYS A 1 88 ? -27.525 -8.618 25.179 1.00 67.50 88 LYS A O 1
ATOM 746 N N . VAL A 1 89 ? -26.714 -8.328 27.258 1.00 64.25 89 VAL A N 1
ATOM 747 C CA . VAL A 1 89 ? -25.951 -9.591 27.336 1.00 64.25 89 VAL A CA 1
ATOM 748 C C . VAL A 1 89 ? -26.801 -10.740 27.868 1.00 64.25 89 VAL A C 1
ATOM 750 O O . VAL A 1 89 ? -26.761 -11.834 27.317 1.00 64.25 89 VAL A O 1
ATOM 753 N N . LEU A 1 90 ? -27.577 -10.501 28.925 1.00 61.00 90 LEU A N 1
ATOM 754 C CA . LEU A 1 90 ? -28.369 -11.541 29.584 1.00 61.00 90 LEU A CA 1
ATOM 755 C C . LEU A 1 90 ? -29.832 -11.554 29.105 1.00 61.00 90 LEU A C 1
ATOM 757 O O . LEU A 1 90 ? -30.568 -12.486 29.410 1.00 61.00 90 LEU A O 1
ATOM 761 N N . GLY A 1 91 ? -30.274 -10.535 28.354 1.00 61.16 91 GLY A N 1
ATOM 762 C CA . GLY A 1 91 ? -31.646 -10.447 27.837 1.00 61.16 91 GLY A CA 1
ATOM 763 C C . GLY A 1 91 ? -32.715 -10.261 28.920 1.00 61.16 91 GLY A C 1
ATOM 764 O O . GLY A 1 91 ? -33.909 -10.353 28.627 1.00 61.16 91 GLY A O 1
ATOM 765 N N . VAL A 1 92 ? -32.298 -10.008 30.164 1.00 59.47 92 VAL A N 1
ATOM 766 C CA . VAL A 1 92 ? -33.184 -9.900 31.326 1.00 59.47 92 VAL A CA 1
ATOM 767 C C . VAL A 1 92 ? -33.672 -8.465 31.466 1.00 59.47 92 VAL A C 1
ATOM 769 O O . VAL A 1 92 ? -32.919 -7.502 31.303 1.00 59.47 92 VAL A O 1
ATOM 772 N N . VAL A 1 93 ? -34.960 -8.330 31.753 1.00 54.78 93 VAL A N 1
ATOM 773 C CA . VAL A 1 93 ? -35.604 -7.054 32.057 1.00 54.78 93 VAL A CA 1
ATOM 774 C C . VAL A 1 93 ? -35.450 -6.807 33.562 1.00 54.78 93 VAL A C 1
ATOM 776 O O . VAL A 1 93 ? -35.681 -7.745 34.324 1.00 54.78 93 VAL A O 1
ATOM 779 N N . PRO A 1 94 ? -35.036 -5.604 34.003 1.00 59.59 94 PRO A N 1
ATOM 780 C CA . PRO A 1 94 ? -34.907 -5.305 35.428 1.00 59.59 94 PRO A CA 1
ATOM 781 C C . PRO A 1 94 ?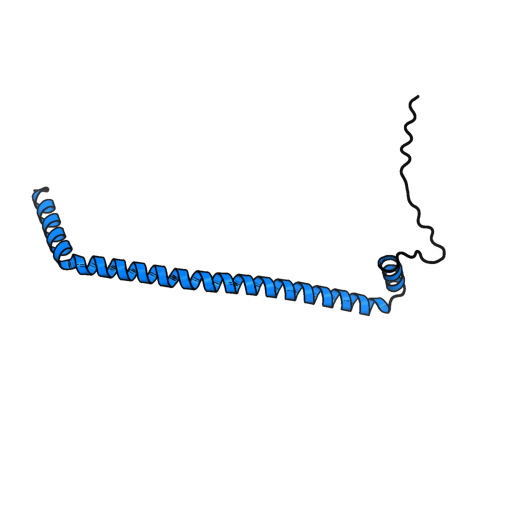 -36.251 -5.448 36.154 1.00 59.59 94 PRO A C 1
ATOM 783 O O . PRO A 1 94 ? -37.314 -5.218 35.565 1.00 59.59 94 PRO A O 1
ATOM 786 N N . GLU A 1 95 ? -36.197 -5.831 37.431 1.00 53.03 95 GLU A N 1
ATOM 787 C CA . GLU A 1 95 ? -37.386 -6.054 38.256 1.00 53.03 95 GLU A CA 1
ATOM 788 C C . GLU A 1 95 ? -38.271 -4.796 38.285 1.00 53.03 95 GLU A C 1
ATOM 790 O O . GLU A 1 95 ? -37.818 -3.700 38.608 1.00 53.03 95 GLU A O 1
ATOM 795 N N . GLY A 1 96 ? -39.539 -4.947 37.887 1.00 59.59 96 GLY A N 1
ATOM 796 C CA . GLY A 1 96 ? -40.523 -3.859 37.842 1.00 59.59 96 GLY A CA 1
ATOM 797 C C . GLY A 1 96 ? -40.795 -3.244 36.461 1.00 59.59 96 GLY A C 1
ATOM 798 O O . GLY A 1 96 ? -41.700 -2.418 36.352 1.00 59.59 96 GLY A O 1
ATOM 799 N N . GLN A 1 97 ? -40.094 -3.645 35.392 1.00 59.84 97 GLN A N 1
ATOM 800 C CA . GLN A 1 97 ? -40.401 -3.203 34.019 1.00 59.84 97 GLN A CA 1
ATOM 801 C C . GLN A 1 97 ? -41.006 -4.352 33.193 1.00 59.84 97 GLN A C 1
ATOM 803 O O . GLN A 1 97 ? -40.510 -5.472 33.207 1.00 59.84 97 GLN A O 1
ATOM 808 N N . THR A 1 98 ? -42.095 -4.096 32.459 1.00 56.22 98 THR A N 1
ATOM 809 C CA . THR A 1 98 ? -42.751 -5.104 31.600 1.00 56.22 98 THR A CA 1
ATOM 810 C C . THR A 1 98 ? -42.354 -4.888 30.143 1.00 56.22 98 THR A C 1
ATOM 812 O O . THR A 1 98 ? -42.527 -3.798 29.599 1.00 56.22 98 THR A O 1
ATOM 815 N N . LYS A 1 99 ? -41.833 -5.929 29.483 1.00 54.53 99 LYS A N 1
ATOM 816 C CA . LYS A 1 99 ? -41.508 -5.899 28.050 1.00 54.53 99 LYS A CA 1
ATOM 817 C C . LYS A 1 99 ? -42.799 -5.935 27.230 1.00 54.53 99 LYS A C 1
ATOM 819 O O . LYS A 1 99 ? -43.395 -6.995 27.066 1.00 54.53 99 LYS A O 1
ATOM 824 N N . VAL A 1 100 ? -43.231 -4.787 26.713 1.00 59.88 100 VAL A N 1
ATOM 825 C CA . VAL A 1 100 ? -44.416 -4.696 25.848 1.00 59.88 100 VAL A CA 1
ATOM 826 C C . VAL A 1 100 ? -44.026 -5.057 24.413 1.00 59.88 100 VAL A C 1
ATOM 828 O O . VAL A 1 100 ? -43.265 -4.339 23.768 1.00 59.88 100 VAL A O 1
ATOM 831 N N . PHE A 1 101 ? -44.535 -6.184 23.913 1.00 53.19 101 PHE A N 1
ATOM 832 C CA . PHE A 1 101 ? -44.476 -6.545 22.496 1.00 53.19 101 PHE A CA 1
ATOM 833 C C . PHE A 1 101 ? -45.760 -6.080 21.808 1.00 53.19 101 PHE A C 1
ATOM 835 O O . PHE A 1 101 ? -46.832 -6.630 22.049 1.00 53.19 101 PHE A O 1
ATOM 842 N N . PHE A 1 102 ? -45.655 -5.097 20.916 1.00 63.47 102 PHE A N 1
ATOM 843 C CA . PHE A 1 102 ? -46.757 -4.736 20.029 1.00 63.47 102 PHE A CA 1
ATOM 844 C C . PHE A 1 102 ? -46.791 -5.720 18.854 1.00 63.47 102 PHE A C 1
ATOM 846 O O . PHE A 1 102 ? -46.132 -5.515 17.837 1.00 63.47 102 PHE A O 1
ATOM 853 N N . THR A 1 103 ? -47.533 -6.819 19.003 1.00 55.12 103 THR A N 1
ATOM 854 C CA . THR A 1 103 ? -47.918 -7.652 17.854 1.00 55.12 103 THR A CA 1
ATOM 855 C C . THR A 1 103 ? -49.102 -6.972 17.186 1.00 55.12 103 THR A C 1
ATOM 857 O O . THR A 1 103 ? -50.177 -6.878 17.773 1.00 55.12 103 THR A O 1
ATOM 860 N N . GLY A 1 104 ? -48.892 -6.438 15.985 1.00 57.31 104 GLY A N 1
ATOM 861 C CA . GLY A 1 104 ? -49.940 -5.784 15.214 1.00 57.31 104 GLY A CA 1
ATOM 862 C C . GLY A 1 104 ? -51.051 -6.764 14.847 1.00 57.31 104 GLY A C 1
ATOM 863 O O . GLY A 1 104 ? -50.934 -7.494 13.869 1.00 57.31 104 GLY A O 1
ATOM 864 N N . SER A 1 105 ? -52.159 -6.738 15.584 1.00 52.16 105 SER A N 1
ATOM 865 C CA . SER A 1 105 ? -53.449 -7.149 15.042 1.00 52.16 105 SER A CA 1
ATOM 866 C C . SER A 1 105 ? -53.953 -6.006 14.161 1.00 52.16 105 SER A C 1
ATOM 868 O O . SER A 1 105 ? -54.735 -5.160 14.598 1.00 52.16 105 SER A O 1
ATOM 870 N N . ILE A 1 106 ? -53.466 -5.942 12.919 1.00 58.97 106 ILE A N 1
ATOM 871 C CA . ILE A 1 106 ? -54.199 -5.241 11.865 1.00 58.97 106 ILE A CA 1
ATOM 872 C C . ILE A 1 106 ? -55.448 -6.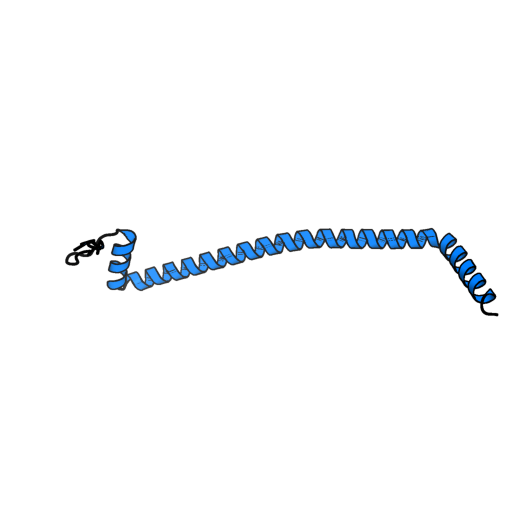088 11.644 1.00 58.97 106 ILE A C 1
ATOM 874 O O . ILE A 1 106 ? -55.427 -7.090 10.935 1.00 58.97 106 ILE A O 1
ATOM 878 N N . THR A 1 107 ? -56.509 -5.749 12.368 1.00 51.59 107 THR A N 1
ATOM 879 C CA . THR A 1 107 ? -57.810 -6.384 12.238 1.00 51.59 107 THR A CA 1
ATOM 880 C C . THR A 1 107 ? -58.363 -6.016 10.868 1.00 51.59 107 THR A C 1
ATOM 882 O O . THR A 1 107 ? -58.889 -4.924 10.670 1.00 51.59 107 THR A O 1
ATOM 885 N N . SER A 1 108 ? -58.250 -6.939 9.921 1.00 52.91 108 SER A N 1
ATOM 886 C CA . SER A 1 108 ? -59.189 -7.058 8.817 1.00 52.91 108 SER A CA 1
ATOM 887 C C . SER A 1 108 ? -60.589 -7.237 9.408 1.00 52.91 108 SER A C 1
ATOM 889 O O . SER A 1 108 ? -60.963 -8.312 9.873 1.00 52.91 108 SER A O 1
ATOM 891 N N . LYS A 1 109 ? -61.366 -6.157 9.428 1.00 45.62 109 LYS A N 1
ATOM 892 C CA . LYS A 1 109 ? -62.824 -6.237 9.428 1.00 45.62 109 LYS A CA 1
ATOM 893 C C . LYS A 1 109 ? -63.304 -5.582 8.146 1.00 45.62 109 LYS A C 1
ATOM 895 O O . LYS A 1 109 ? -63.374 -4.363 8.052 1.00 45.62 109 LYS A O 1
ATOM 900 N N . GLU A 1 110 ? -63.575 -6.432 7.161 1.00 50.59 110 GLU A N 1
ATOM 901 C CA . GLU A 1 110 ? -64.666 -6.180 6.229 1.00 50.59 110 GLU A CA 1
ATOM 902 C C . GLU A 1 110 ? -65.959 -6.015 7.038 1.00 50.59 110 GLU A C 1
ATOM 904 O O . GLU A 1 110 ? -66.307 -6.913 7.812 1.00 50.59 110 GLU A O 1
ATOM 909 N N . LEU A 1 111 ? -66.598 -4.850 6.901 1.00 39.66 111 LEU A N 1
ATOM 910 C CA . LEU A 1 111 ? -68.042 -4.617 6.732 1.00 39.66 111 LEU A CA 1
ATOM 911 C C . LEU A 1 111 ? -68.317 -3.110 6.743 1.00 39.66 111 LEU A C 1
ATOM 913 O O . LEU A 1 111 ? -68.079 -2.474 7.794 1.00 39.66 111 LEU A O 1
#

Radius of gyration: 39.3 Å; chains: 1; bounding box: 94×30×97 Å

Foldseek 3Di:
DVVVVVVVVVVVVVVCCVVCVVVVVVVVVVVVVVVVVVVVVVVVVVVVVVVVVVVVVVVVVVVVVVVVVVVLVVCVVPPVSVQVCCCVPVVDDPPPDDDDDPPDPPDPDDD

Sequence (111 aa):
MYQESRSKSLGLFEEMFLYSWWVIFFLILCFMFFEQGQNARKEVVKELSVQLQQLKLEKEKALDLQKSLLMQINSQSDPAWIELTLRKVLGVVPEGQTKVFFTGSITSKEL

pLDDT: mean 72.83, std 13.57, range [39.66, 93.31]

Secondary structure (DSSP, 8-state):
--HHHHHHHHHHHHHHHHHSHHHHHHHHHHHHHHHHHHHHHHHHHHHHHHHHHHHHHHHHHHHHHHHHHHHHHHHTTSHHHHHHHHHHHT-PPPTT---------------